Protein AF-A0A5B8IVF9-F1 (afdb_monomer_lite)

Radius of gyration: 28.4 Å; chains: 1; bounding box: 94×34×55 Å

Secondary structure (DSSP, 8-state):
-------------------------------SSEEEE-SHHHHHHHTTTPEEEETTEEEEE-TTSEEEEEETTEEEEEEEEEETTEEEE---GGGGGGTTEEEEEEEETTEEEEEE---

Structure (mmCIF, N/CA/C/O backbone):
data_AF-A0A5B8IVF9-F1
#
_entry.id   AF-A0A5B8IVF9-F1
#
loop_
_atom_site.group_PDB
_atom_site.id
_atom_site.type_symbol
_atom_site.label_atom_id
_atom_site.label_alt_id
_atom_site.label_comp_id
_atom_site.label_asym_id
_atom_site.label_entity_id
_atom_site.label_seq_id
_atom_site.pdbx_PDB_ins_code
_atom_site.Cartn_x
_atom_site.Cartn_y
_atom_site.Cartn_z
_atom_site.occupancy
_atom_site.B_iso_or_equiv
_atom_site.auth_seq_id
_atom_site.auth_comp_id
_atom_site.auth_asym_id
_atom_site.auth_atom_id
_atom_site.pdbx_PDB_model_num
ATOM 1 N N . MET A 1 1 ? -77.470 -20.658 23.430 1.00 38.78 1 MET A N 1
ATOM 2 C CA . MET A 1 1 ? -76.279 -20.916 24.274 1.00 38.78 1 MET A CA 1
ATOM 3 C C . MET A 1 1 ? -75.074 -20.286 23.591 1.00 38.78 1 MET A C 1
ATOM 5 O O . MET A 1 1 ? -74.939 -20.504 22.405 1.00 38.78 1 MET A O 1
ATOM 9 N N . TRP A 1 2 ? -74.171 -19.524 24.198 1.00 36.12 2 TRP A N 1
ATOM 10 C CA . TRP A 1 2 ? -74.158 -18.737 25.429 1.00 36.12 2 TRP A CA 1
ATOM 11 C C . TRP A 1 2 ? -72.923 -17.812 25.301 1.00 36.12 2 TRP A C 1
ATOM 13 O O . TRP A 1 2 ? -71.867 -18.279 24.896 1.00 36.12 2 TRP A O 1
ATOM 23 N N . ARG A 1 3 ? -73.071 -16.545 25.710 1.00 47.28 3 ARG A N 1
ATOM 24 C CA . ARG A 1 3 ? -72.049 -15.691 26.350 1.00 47.28 3 ARG A CA 1
ATOM 25 C C . ARG A 1 3 ? -70.935 -15.032 25.522 1.00 47.28 3 ARG A C 1
ATOM 27 O O . ARG A 1 3 ? -69.852 -15.560 25.314 1.00 47.28 3 ARG A O 1
ATOM 34 N N . VAL A 1 4 ? -71.195 -13.749 25.267 1.00 46.88 4 VAL A N 1
ATOM 35 C CA . VAL A 1 4 ? -70.239 -12.636 25.351 1.00 46.88 4 VAL A CA 1
ATOM 36 C C . VAL A 1 4 ? -69.481 -12.689 26.688 1.00 46.88 4 VAL A C 1
ATOM 38 O O . VAL A 1 4 ? -70.112 -12.785 27.742 1.00 46.88 4 VAL A O 1
ATOM 41 N N . LEU A 1 5 ? -68.152 -12.577 26.649 1.00 54.09 5 LEU A N 1
ATOM 42 C CA . LEU A 1 5 ? -67.314 -12.262 27.809 1.00 54.09 5 LEU A CA 1
ATOM 43 C C . LEU A 1 5 ? -66.490 -11.013 27.493 1.00 54.09 5 LEU A C 1
ATOM 45 O O . LEU A 1 5 ? -65.431 -11.062 26.877 1.00 54.09 5 LEU A O 1
ATOM 49 N N . VAL A 1 6 ? -67.049 -9.882 27.913 1.00 52.88 6 VAL A N 1
ATOM 50 C CA . VAL A 1 6 ? -66.359 -8.608 28.097 1.00 52.88 6 VAL A CA 1
ATOM 51 C C . VAL A 1 6 ? -65.463 -8.759 29.326 1.00 52.88 6 VAL A C 1
ATOM 53 O O . VAL A 1 6 ? -65.968 -8.977 30.425 1.00 52.88 6 VAL A O 1
ATOM 56 N N . PHE A 1 7 ? -64.147 -8.646 29.148 1.00 50.97 7 PHE A N 1
ATOM 57 C CA . PHE A 1 7 ? -63.200 -8.488 30.251 1.00 50.97 7 PHE A CA 1
ATOM 58 C C . PHE A 1 7 ? -62.802 -7.014 30.340 1.00 50.97 7 PHE A C 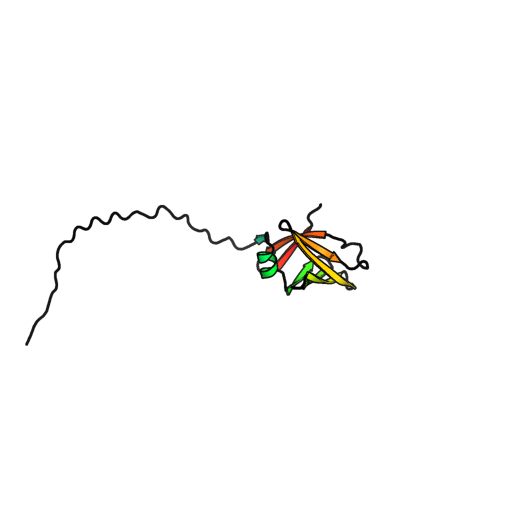1
ATOM 60 O O . PHE A 1 7 ? -61.946 -6.531 29.605 1.00 50.97 7 PHE A O 1
ATOM 67 N N . VAL A 1 8 ? -63.473 -6.298 31.241 1.00 54.81 8 VAL A N 1
ATOM 68 C CA . VAL A 1 8 ? -63.010 -5.020 31.783 1.00 54.81 8 VAL A CA 1
ATOM 69 C C . VAL A 1 8 ? -62.150 -5.363 32.996 1.00 54.81 8 VAL A C 1
ATOM 71 O O . VAL A 1 8 ? -62.672 -5.863 33.990 1.00 54.81 8 VAL A O 1
ATOM 74 N N . MET A 1 9 ? -60.843 -5.110 32.921 1.00 52.72 9 MET A N 1
ATOM 75 C CA . MET A 1 9 ? -59.999 -4.995 34.111 1.00 52.72 9 MET A CA 1
ATOM 76 C C . MET A 1 9 ? -59.591 -3.539 34.301 1.00 52.72 9 MET A C 1
ATOM 78 O O . MET A 1 9 ? -59.013 -2.899 33.427 1.00 52.72 9 MET A O 1
ATOM 82 N N . LEU A 1 10 ? -59.973 -3.049 35.473 1.00 53.25 10 LEU A N 1
ATOM 83 C CA . LEU A 1 10 ? -59.742 -1.730 36.027 1.00 53.25 10 LEU A CA 1
ATOM 84 C C . LEU A 1 10 ? -58.313 -1.603 36.576 1.00 53.25 10 LEU A C 1
ATOM 86 O O . LEU A 1 10 ? -57.805 -2.525 37.204 1.00 53.25 10 LEU A O 1
ATOM 90 N N . LEU A 1 11 ? -57.759 -0.399 36.414 1.00 55.06 11 LEU A N 1
ATOM 91 C CA . LEU A 1 11 ? -56.939 0.325 37.393 1.00 55.06 11 LEU A CA 1
ATOM 92 C C . LEU A 1 11 ? -55.758 -0.433 38.021 1.00 55.06 11 LEU A C 1
ATOM 94 O O . LEU A 1 11 ? -55.796 -0.847 39.176 1.00 55.06 11 LEU A O 1
ATOM 98 N N . GLY A 1 12 ? -54.643 -0.449 37.296 1.00 43.81 12 GLY A N 1
ATOM 99 C CA . GLY A 1 12 ? -53.321 -0.364 37.906 1.00 43.81 12 GLY A CA 1
ATOM 100 C C . GLY A 1 12 ? -52.727 1.008 37.607 1.00 43.81 12 GLY A C 1
ATOM 101 O O . GLY A 1 12 ? -52.211 1.218 36.513 1.00 43.81 12 GLY A O 1
ATOM 102 N N . CYS A 1 13 ? -52.795 1.943 38.560 1.00 48.88 13 CYS A N 1
ATOM 103 C CA . CYS A 1 13 ? -51.923 3.119 38.575 1.00 48.88 13 CYS A CA 1
ATOM 104 C C . CYS A 1 13 ? -50.489 2.642 38.837 1.00 48.88 13 CYS A C 1
ATOM 106 O O . CYS A 1 13 ? -50.002 2.683 39.962 1.00 48.88 13 CYS A O 1
ATOM 108 N N . GLY A 1 14 ? -49.833 2.123 37.805 1.00 42.75 14 GLY A N 1
ATOM 109 C CA . GLY A 1 14 ? -48.387 2.009 37.787 1.00 42.75 14 GLY A CA 1
ATOM 110 C C . GLY A 1 14 ? -47.841 3.346 37.327 1.00 42.75 14 GLY A C 1
ATOM 111 O O . GLY A 1 14 ? -47.948 3.664 36.144 1.00 42.75 14 GLY A O 1
ATOM 112 N N . SER A 1 15 ? -47.285 4.130 38.250 1.00 50.88 15 SER A N 1
ATOM 113 C CA . SER A 1 15 ? -46.361 5.210 37.915 1.00 50.88 15 SER A CA 1
ATOM 114 C C . SER A 1 15 ? -45.190 4.585 37.164 1.00 50.88 15 SER A C 1
ATOM 116 O O . SER A 1 15 ? -44.230 4.121 37.771 1.00 50.88 15 SER A O 1
ATOM 118 N N . TYR A 1 16 ? -45.296 4.486 35.844 1.00 54.22 16 TYR A N 1
ATOM 119 C CA . TYR A 1 16 ? -44.131 4.240 35.026 1.00 54.22 16 TYR A CA 1
ATOM 120 C C . TYR A 1 16 ? -43.479 5.610 34.852 1.00 54.22 16 TYR A C 1
ATOM 122 O O . TYR A 1 16 ? -43.905 6.465 34.077 1.00 54.22 16 TYR A O 1
ATOM 130 N N . GLU A 1 17 ? -42.484 5.859 35.691 1.00 49.47 17 GLU A N 1
ATOM 131 C CA . GLU A 1 17 ? -41.495 6.894 35.455 1.00 49.47 17 GLU A CA 1
ATOM 132 C C . GLU A 1 17 ? -40.817 6.501 34.135 1.00 49.47 17 GLU A C 1
ATOM 134 O O . GLU A 1 17 ? -39.945 5.633 34.103 1.00 49.47 17 GLU A O 1
ATOM 139 N N . ILE A 1 18 ? -41.305 7.028 33.001 1.00 52.84 18 ILE A N 1
ATOM 140 C CA . ILE A 1 18 ? -40.523 6.978 31.766 1.00 52.84 18 ILE A CA 1
ATOM 141 C C . ILE A 1 18 ? -39.329 7.870 32.047 1.00 52.84 18 ILE A C 1
ATOM 143 O O . ILE A 1 18 ? -39.391 9.084 31.860 1.00 52.84 18 ILE A O 1
ATOM 147 N N . THR A 1 19 ? -38.236 7.255 32.482 1.00 49.62 19 THR A N 1
ATOM 148 C CA . T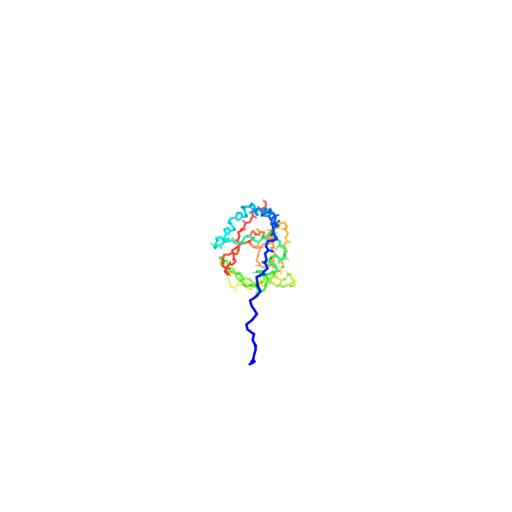HR A 1 19 ? -36.903 7.759 32.202 1.00 49.62 19 THR A CA 1
ATOM 149 C C . THR A 1 19 ? -36.859 8.001 30.699 1.00 49.62 19 THR A C 1
ATOM 151 O O . THR A 1 19 ? -36.772 7.059 29.911 1.00 49.62 19 THR A O 1
ATOM 154 N N . GLN A 1 20 ? -37.019 9.262 30.289 1.00 58.00 20 GLN A N 1
ATOM 155 C CA . GLN A 1 20 ? -36.690 9.685 28.939 1.0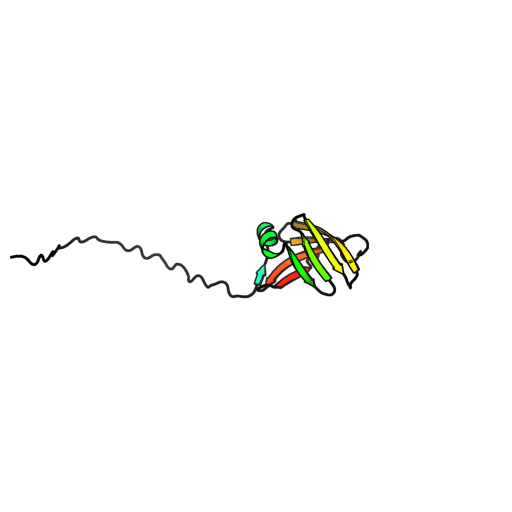0 58.00 20 GLN A CA 1
ATOM 156 C C . GLN A 1 20 ? -35.239 9.252 28.727 1.00 58.00 20 GLN A C 1
ATOM 158 O O . GLN A 1 20 ? -34.383 9.696 29.494 1.00 58.00 20 GLN A O 1
ATOM 163 N N . PRO A 1 21 ? -34.922 8.383 27.750 1.00 51.09 21 PRO A N 1
ATOM 164 C CA . PRO A 1 21 ? -33.554 8.314 27.297 1.00 51.09 21 PRO A CA 1
ATOM 165 C C . PRO A 1 21 ? -33.244 9.708 26.767 1.00 51.09 21 PRO A C 1
ATOM 167 O O . PRO A 1 21 ? -33.788 10.147 25.750 1.00 51.09 21 PRO A O 1
ATOM 170 N N . GLU A 1 22 ? -32.442 10.424 27.547 1.00 51.00 22 GLU A N 1
ATOM 171 C CA . GLU A 1 22 ? -31.786 11.649 27.155 1.00 51.00 22 GLU A CA 1
ATOM 172 C C . GLU A 1 22 ? -31.248 11.436 25.750 1.00 51.00 22 GLU A C 1
ATOM 174 O O . GLU A 1 22 ? -30.431 10.546 25.518 1.00 51.00 22 GLU A O 1
ATOM 179 N N . THR A 1 23 ? -31.799 12.208 24.819 1.00 55.12 23 THR A N 1
ATOM 180 C CA . THR A 1 23 ? -31.112 12.761 23.660 1.00 55.12 23 THR A CA 1
ATOM 181 C C . THR A 1 23 ? -29.887 11.950 23.243 1.00 55.12 23 THR A C 1
ATOM 183 O O . THR A 1 23 ? -28.748 12.404 23.369 1.00 55.12 23 THR A O 1
ATOM 186 N N . SER A 1 24 ? -30.102 10.730 22.740 1.00 48.69 24 SER A N 1
ATOM 187 C CA . SER A 1 24 ? -29.041 10.046 22.018 1.00 48.69 24 SER A CA 1
ATOM 188 C C . SER A 1 24 ? -28.939 10.793 20.705 1.00 48.69 24 SER A C 1
ATOM 190 O O . SER A 1 24 ? -29.763 10.627 19.804 1.00 48.69 24 SER A O 1
ATOM 192 N N . SER A 1 25 ? -28.013 11.753 20.727 1.00 50.00 25 SER A N 1
ATOM 193 C CA . SER A 1 25 ? -27.545 12.561 19.616 1.00 50.00 25 SER A CA 1
ATOM 194 C C . SER A 1 25 ? -27.773 11.817 18.321 1.00 50.00 25 SER A C 1
ATOM 196 O O . SER A 1 25 ? -27.333 10.674 18.194 1.00 50.00 25 SER A O 1
ATOM 198 N N . ALA A 1 26 ? -28.469 12.470 17.392 1.00 53.97 26 ALA A N 1
ATOM 199 C CA . ALA A 1 26 ? -28.535 12.045 16.012 1.00 53.97 26 ALA A CA 1
ATOM 200 C C . ALA A 1 26 ? -27.154 11.517 15.610 1.00 53.97 26 ALA A C 1
ATOM 202 O O . ALA A 1 26 ? -26.195 12.283 15.491 1.00 53.97 26 ALA A O 1
ATOM 203 N N . VAL A 1 27 ? -27.048 10.193 15.486 1.00 55.94 27 VAL A N 1
ATOM 204 C CA . VAL A 1 27 ? -25.928 9.544 14.826 1.00 55.94 27 VAL A CA 1
ATOM 205 C C . VAL A 1 27 ? -26.039 10.056 13.407 1.00 55.94 27 VAL A C 1
ATOM 207 O O . VAL A 1 27 ? -26.853 9.569 12.624 1.00 55.94 27 VAL A O 1
ATOM 210 N N . MET A 1 28 ? -25.314 11.133 13.108 1.00 56.56 28 MET A N 1
ATOM 211 C CA . MET A 1 28 ? -25.145 11.554 11.734 1.00 56.56 28 MET A CA 1
ATOM 212 C C . MET A 1 28 ? -24.497 10.354 11.043 1.00 56.56 28 MET A C 1
ATOM 214 O O . MET A 1 28 ? -23.422 9.937 11.487 1.00 56.56 28 MET A O 1
ATOM 218 N N . PRO A 1 29 ? -25.142 9.731 10.040 1.00 55.97 29 PRO A N 1
ATOM 219 C CA . PRO A 1 29 ? -24.478 8.689 9.280 1.00 55.97 29 PRO A CA 1
ATOM 220 C C . PRO A 1 29 ? -23.192 9.302 8.733 1.00 55.97 29 PRO A C 1
ATOM 222 O O . PRO A 1 29 ? -23.218 10.423 8.219 1.00 55.97 29 PRO A O 1
ATOM 225 N N . GLU A 1 30 ? -22.074 8.605 8.940 1.00 56.38 30 GLU A N 1
ATOM 226 C CA . GLU A 1 30 ? -20.760 8.998 8.444 1.00 56.38 30 GLU A CA 1
ATOM 227 C C . GLU A 1 30 ? -20.918 9.509 7.009 1.00 56.38 30 GLU A C 1
ATOM 229 O O . GLU A 1 30 ? -21.343 8.773 6.117 1.00 56.38 30 GLU A O 1
ATOM 234 N N . MET A 1 31 ? -20.666 10.806 6.817 1.00 48.62 31 MET A N 1
ATOM 235 C CA . MET A 1 31 ? -20.728 11.441 5.509 1.00 48.62 31 MET A CA 1
ATOM 236 C C . MET A 1 31 ? -19.807 10.645 4.581 1.00 48.62 31 MET A C 1
ATOM 238 O O . MET A 1 31 ? -18.607 10.537 4.840 1.00 48.62 31 MET A O 1
ATOM 242 N N . HIS A 1 32 ? -20.389 10.046 3.544 1.00 63.62 32 HIS A N 1
ATOM 243 C CA . HIS A 1 32 ? -19.667 9.345 2.492 1.00 63.62 32 HIS A CA 1
ATOM 244 C C . HIS A 1 32 ? -18.442 10.154 2.054 1.00 63.62 32 HIS A C 1
ATOM 246 O O . HIS A 1 32 ? -18.549 11.344 1.760 1.00 63.62 32 HIS A O 1
ATOM 252 N N . GLY A 1 33 ? -17.281 9.506 2.006 1.00 67.62 33 GLY A N 1
ATOM 253 C CA . GLY A 1 33 ? -16.103 10.105 1.399 1.00 67.62 33 GLY A CA 1
ATOM 254 C C . GLY A 1 33 ? -14.841 9.333 1.714 1.00 67.62 33 GLY A C 1
ATOM 255 O O . GLY A 1 33 ? -14.373 8.565 0.896 1.00 67.62 33 GLY A O 1
ATOM 256 N N . ASN A 1 34 ? -14.279 9.491 2.905 1.00 77.88 34 ASN A N 1
ATOM 257 C CA . ASN A 1 34 ? -12.889 9.118 3.163 1.00 77.88 34 ASN A CA 1
ATOM 258 C C . ASN A 1 34 ? -12.744 8.387 4.503 1.00 77.88 34 ASN A C 1
ATOM 260 O O . ASN A 1 34 ? -13.100 8.921 5.552 1.00 77.88 34 ASN A O 1
ATOM 264 N N . ARG A 1 35 ? -12.151 7.188 4.474 1.00 90.44 35 ARG A N 1
ATOM 265 C CA . ARG A 1 35 ? -11.689 6.455 5.654 1.00 90.44 35 ARG A CA 1
ATOM 266 C C . ARG A 1 35 ? -10.166 6.428 5.692 1.00 90.44 35 ARG A C 1
ATOM 268 O O . ARG A 1 35 ? -9.528 5.739 4.900 1.00 90.44 35 ARG A O 1
ATOM 275 N N . THR A 1 36 ? -9.573 7.074 6.690 1.00 93.31 36 THR A N 1
ATOM 276 C CA . THR A 1 36 ? -8.156 6.855 7.010 1.00 93.31 36 THR A CA 1
ATOM 277 C C . THR A 1 36 ? -7.969 5.496 7.686 1.00 93.31 36 THR A C 1
ATOM 279 O O . THR A 1 36 ? -8.585 5.223 8.717 1.00 93.31 36 THR A O 1
ATOM 282 N N . ILE A 1 37 ? -7.078 4.672 7.143 1.00 94.50 37 ILE A N 1
ATOM 283 C CA . ILE A 1 37 ? -6.687 3.385 7.721 1.00 94.50 37 ILE A CA 1
ATOM 284 C C . ILE A 1 37 ? -5.626 3.639 8.793 1.00 94.50 37 ILE A C 1
ATOM 286 O O . ILE A 1 37 ? -4.564 4.184 8.499 1.00 94.50 37 ILE A O 1
ATOM 290 N N . ARG A 1 38 ? -5.919 3.283 10.048 1.00 94.81 38 ARG A N 1
ATOM 291 C CA . ARG A 1 38 ? -5.044 3.581 11.200 1.00 94.81 38 ARG A CA 1
ATOM 292 C C . ARG A 1 38 ? -4.519 2.346 11.923 1.00 94.81 38 ARG A C 1
ATOM 294 O O . ARG A 1 38 ? -3.573 2.476 12.695 1.00 94.81 38 ARG A O 1
ATOM 301 N N . THR A 1 39 ? -5.100 1.173 11.682 1.00 95.94 39 THR A N 1
ATOM 302 C CA . THR A 1 39 ? -4.687 -0.085 12.326 1.00 95.94 39 THR A CA 1
ATOM 303 C C . THR A 1 39 ? -4.329 -1.148 11.293 1.00 95.94 39 THR A C 1
ATOM 305 O O . THR A 1 39 ? -4.793 -1.095 10.150 1.00 95.94 39 THR A O 1
ATOM 308 N N . GLU A 1 40 ? -3.510 -2.122 11.694 1.00 95.00 40 GLU A N 1
ATOM 309 C CA . GLU A 1 40 ? -3.128 -3.228 10.812 1.00 95.00 40 GLU A CA 1
ATOM 310 C C . GLU A 1 40 ? -4.346 -4.084 10.438 1.00 95.00 40 GLU A C 1
ATOM 312 O O . GLU A 1 40 ? -4.474 -4.510 9.294 1.00 95.00 40 GLU A O 1
ATOM 317 N N . GLU A 1 41 ? -5.298 -4.279 11.352 1.00 96.19 41 GLU A N 1
ATOM 318 C CA . GLU A 1 41 ? -6.525 -5.035 11.083 1.00 96.19 41 GLU A CA 1
ATOM 319 C C . GLU A 1 41 ? -7.368 -4.362 9.994 1.00 96.19 41 GLU A C 1
ATOM 321 O O . GLU A 1 41 ? -7.909 -5.036 9.114 1.00 96.19 41 GLU A O 1
ATOM 326 N N . GLN A 1 42 ? -7.463 -3.028 10.020 1.00 94.75 42 GLN A N 1
ATOM 327 C CA . GLN A 1 42 ? -8.125 -2.266 8.962 1.00 94.75 42 GLN A CA 1
ATOM 328 C C . GLN A 1 42 ? -7.361 -2.394 7.641 1.00 94.75 42 GLN A C 1
ATOM 330 O O . GLN A 1 42 ? -7.973 -2.636 6.603 1.00 94.75 42 GLN A O 1
ATOM 335 N N . PHE A 1 43 ? -6.032 -2.283 7.674 1.00 95.31 43 PHE A N 1
ATOM 336 C CA . PHE A 1 43 ? -5.195 -2.427 6.485 1.00 95.31 43 PHE A CA 1
ATOM 337 C C . PHE A 1 43 ? -5.368 -3.806 5.833 1.00 95.31 43 PHE A C 1
ATOM 339 O O . PHE A 1 43 ? -5.646 -3.904 4.639 1.00 95.31 43 PHE A O 1
ATOM 346 N N . ARG A 1 44 ? -5.326 -4.880 6.627 1.00 95.62 44 ARG A N 1
ATOM 347 C CA . ARG A 1 44 ? -5.570 -6.249 6.154 1.00 95.62 44 ARG A CA 1
ATOM 348 C C . ARG A 1 44 ? -6.958 -6.433 5.560 1.00 95.62 44 ARG A C 1
ATOM 350 O O . ARG A 1 44 ? -7.105 -7.140 4.573 1.00 95.62 44 ARG A O 1
ATOM 357 N N . ARG A 1 45 ? -7.979 -5.805 6.141 1.00 94.62 45 ARG A N 1
ATOM 358 C CA . ARG A 1 45 ? -9.356 -5.934 5.655 1.00 94.62 45 ARG A CA 1
ATOM 359 C C . ARG A 1 45 ? -9.597 -5.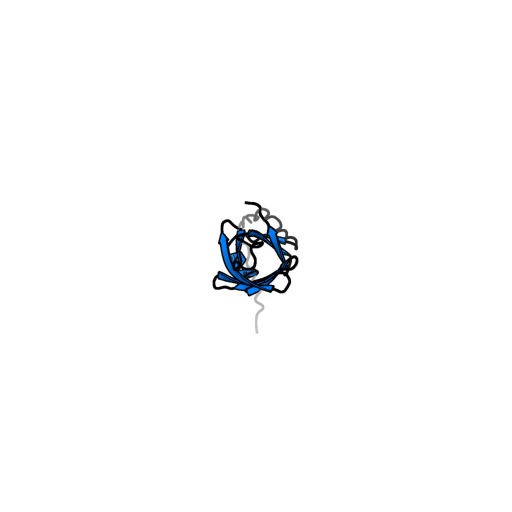202 4.336 1.00 94.62 45 ARG A C 1
ATOM 361 O O . ARG A 1 45 ? -10.371 -5.692 3.521 1.00 94.62 45 ARG A O 1
ATOM 368 N N . TYR A 1 46 ? -9.008 -4.021 4.165 1.00 92.81 46 TYR A N 1
ATOM 369 C CA . TYR A 1 46 ? -9.381 -3.110 3.077 1.00 92.81 46 TYR A CA 1
ATOM 370 C C . TYR A 1 46 ? -8.332 -2.980 1.972 1.00 92.81 46 TYR A C 1
ATOM 372 O O . TYR A 1 46 ? -8.668 -2.494 0.898 1.00 92.81 46 TYR A O 1
ATOM 380 N N . VAL A 1 47 ? -7.085 -3.389 2.217 1.00 93.62 47 VAL A N 1
ATOM 381 C CA . VAL A 1 47 ? -5.952 -3.131 1.311 1.00 93.62 47 VAL A CA 1
ATOM 382 C C . VAL A 1 47 ? -5.260 -4.417 0.867 1.00 93.62 47 VAL A C 1
ATOM 384 O O . VAL A 1 47 ? -4.874 -4.537 -0.292 1.00 93.62 47 VAL A O 1
ATOM 387 N N . VAL A 1 48 ? -5.109 -5.404 1.752 1.00 95.38 48 VAL A N 1
ATOM 388 C CA . VAL A 1 48 ? -4.498 -6.689 1.375 1.00 95.38 48 VAL A CA 1
ATOM 389 C C . VAL A 1 48 ? -5.349 -7.392 0.312 1.00 95.38 48 VAL A C 1
ATOM 391 O O . VAL A 1 48 ? -6.576 -7.429 0.389 1.00 95.38 48 VAL A O 1
ATOM 394 N N . GLY A 1 49 ? -4.680 -7.936 -0.702 1.00 93.31 49 GLY A N 1
ATOM 395 C CA . GLY A 1 49 ? -5.291 -8.535 -1.886 1.00 93.31 49 GLY A CA 1
ATOM 396 C C . GLY A 1 49 ? -5.761 -7.522 -2.932 1.00 93.31 49 GLY A C 1
ATOM 397 O O . GLY A 1 49 ? -6.196 -7.938 -4.001 1.00 93.31 49 GLY A O 1
ATOM 398 N N . GLN A 1 50 ? -5.670 -6.216 -2.658 1.00 91.31 50 GLN A N 1
ATOM 399 C CA . GLN A 1 50 ? -5.990 -5.173 -3.630 1.00 91.31 50 GLN A CA 1
ATOM 400 C C . GLN A 1 50 ? -4.769 -4.816 -4.478 1.00 91.31 50 GLN A C 1
ATOM 402 O O . GLN A 1 50 ? -3.623 -4.878 -4.016 1.00 91.31 50 GLN A O 1
ATOM 407 N N . THR A 1 51 ? -5.040 -4.384 -5.708 1.00 90.81 51 THR A N 1
ATOM 408 C CA . THR A 1 51 ? -4.064 -3.712 -6.563 1.00 90.81 51 THR A CA 1
ATOM 409 C C . THR A 1 51 ? -4.165 -2.206 -6.342 1.00 90.81 51 THR A C 1
ATOM 411 O O . THR A 1 51 ? -5.218 -1.605 -6.536 1.00 90.81 51 THR A O 1
ATOM 414 N N . LEU A 1 52 ? -3.064 -1.600 -5.913 1.00 89.50 52 LEU A N 1
ATOM 415 C CA . LEU A 1 52 ? -2.902 -0.170 -5.703 1.00 89.50 52 LEU A CA 1
ATOM 416 C C . LEU A 1 52 ? -2.281 0.442 -6.951 1.00 89.50 52 LEU A C 1
ATOM 418 O O . LEU A 1 52 ? -1.280 -0.066 -7.465 1.00 89.50 52 LEU A O 1
ATOM 422 N N . MET A 1 53 ? -2.859 1.546 -7.412 1.00 86.50 53 MET A N 1
ATOM 423 C CA . MET A 1 53 ? -2.344 2.308 -8.542 1.00 86.50 53 MET A CA 1
ATOM 424 C C . MET A 1 53 ? -1.933 3.698 -8.063 1.00 86.50 53 MET A C 1
ATOM 426 O O . MET A 1 53 ? -2.658 4.365 -7.331 1.00 86.50 53 MET A O 1
ATOM 430 N N . SER A 1 54 ? -0.741 4.123 -8.456 1.00 78.44 54 SER A N 1
ATOM 431 C CA . SER A 1 54 ? -0.218 5.470 -8.234 1.00 78.44 54 SER A CA 1
ATOM 432 C C . SER A 1 54 ? 0.652 5.852 -9.431 1.00 78.44 54 SER A C 1
ATOM 434 O O . SER A 1 54 ? 0.866 5.019 -10.306 1.00 78.44 54 SER A O 1
ATOM 436 N N . ASP A 1 55 ? 1.128 7.091 -9.520 1.00 80.19 55 ASP A N 1
ATOM 437 C CA . ASP A 1 55 ? 1.824 7.617 -10.703 1.00 80.19 55 ASP A CA 1
ATOM 438 C C . ASP A 1 55 ? 2.954 6.690 -11.211 1.00 80.19 55 ASP A C 1
ATOM 440 O O . ASP A 1 55 ? 4.036 6.588 -10.629 1.00 80.19 55 ASP A O 1
ATOM 444 N N . GLY A 1 56 ? 2.673 5.957 -12.294 1.00 81.62 56 GLY A N 1
ATOM 445 C CA . GLY A 1 56 ? 3.576 4.969 -12.887 1.00 81.62 56 GLY A CA 1
ATOM 446 C C . GLY A 1 56 ? 3.824 3.701 -12.056 1.00 81.62 56 GLY A C 1
ATOM 447 O O . GLY A 1 56 ? 4.710 2.926 -12.422 1.00 81.62 56 GLY A O 1
ATOM 448 N N . VAL A 1 57 ? 3.080 3.473 -10.971 1.00 85.94 57 VAL A N 1
ATOM 449 C CA . VAL A 1 57 ? 3.210 2.326 -10.063 1.00 85.94 57 VAL A CA 1
ATOM 450 C C . VAL A 1 57 ? 1.916 1.522 -10.023 1.00 85.94 57 VAL A C 1
ATOM 452 O O . VAL A 1 57 ? 0.846 2.050 -9.735 1.00 85.94 57 VAL A O 1
ATOM 455 N N . GLU A 1 58 ? 2.031 0.221 -10.243 1.00 90.56 58 GLU A N 1
ATOM 456 C CA . GLU A 1 58 ? 0.971 -0.760 -10.023 1.00 90.56 58 GLU A CA 1
ATOM 457 C C . GLU A 1 58 ? 1.514 -1.790 -9.035 1.00 90.56 58 GLU A C 1
ATOM 459 O O . GLU A 1 58 ? 2.557 -2.382 -9.300 1.00 90.56 58 GLU A O 1
ATOM 464 N N . MET A 1 59 ? 0.868 -2.006 -7.891 1.00 91.69 59 MET A N 1
ATOM 465 C CA . MET A 1 59 ? 1.345 -2.987 -6.910 1.00 91.69 59 MET A CA 1
ATOM 466 C C . MET A 1 59 ? 0.204 -3.746 -6.254 1.00 91.69 59 MET A C 1
ATOM 468 O O . MET A 1 59 ? -0.851 -3.189 -5.998 1.00 91.69 59 MET A O 1
ATOM 472 N N . THR A 1 60 ? 0.426 -5.012 -5.933 1.00 94.94 60 THR A N 1
ATOM 473 C CA . THR A 1 60 ? -0.502 -5.855 -5.182 1.00 94.94 60 THR A CA 1
ATOM 474 C C . THR A 1 60 ? 0.091 -6.165 -3.818 1.00 94.94 60 THR A C 1
ATOM 476 O O . THR A 1 60 ? 1.265 -6.533 -3.713 1.00 94.94 60 THR A O 1
ATOM 479 N N . ILE A 1 61 ? -0.730 -6.016 -2.778 1.00 94.75 61 ILE A N 1
ATOM 480 C CA . ILE A 1 61 ? -0.335 -6.250 -1.387 1.00 94.75 61 ILE A CA 1
ATOM 481 C C . ILE A 1 61 ? -0.715 -7.677 -0.987 1.00 94.75 61 ILE A C 1
ATOM 483 O O . ILE A 1 61 ? -1.894 -7.991 -0.833 1.00 94.75 61 ILE A O 1
ATOM 487 N N . GLY A 1 62 ? 0.275 -8.550 -0.821 1.00 95.50 62 GLY A N 1
ATOM 488 C CA . GLY A 1 62 ? 0.082 -9.938 -0.409 1.00 95.50 62 GLY A CA 1
ATOM 489 C C . GLY A 1 62 ? -0.215 -10.076 1.086 1.00 95.50 62 GLY A C 1
ATOM 490 O O . GLY A 1 62 ? 0.262 -9.295 1.910 1.00 95.50 62 GLY A O 1
ATOM 491 N N . ALA A 1 63 ? -0.998 -11.089 1.464 1.00 95.25 63 ALA A N 1
ATOM 492 C CA . ALA A 1 63 ? -1.281 -11.392 2.874 1.00 95.25 63 ALA A CA 1
ATOM 493 C C . ALA A 1 63 ? -0.056 -11.937 3.633 1.00 95.25 63 ALA A C 1
ATOM 495 O O . ALA A 1 63 ? -0.007 -11.870 4.862 1.00 95.25 63 ALA A O 1
ATOM 496 N N . ASP A 1 64 ? 0.922 -12.438 2.880 1.00 94.50 64 ASP A N 1
ATOM 497 C CA . ASP A 1 64 ? 2.206 -13.011 3.284 1.00 94.50 64 ASP A CA 1
ATOM 498 C C . ASP A 1 64 ? 3.311 -11.957 3.462 1.00 94.50 64 ASP A C 1
ATOM 500 O O . ASP A 1 64 ? 4.492 -12.290 3.444 1.00 94.50 64 ASP A O 1
ATOM 504 N N . TYR A 1 65 ? 2.935 -10.686 3.628 1.00 94.00 65 TYR A N 1
ATOM 505 C CA . TYR A 1 65 ? 3.857 -9.551 3.732 1.00 94.00 65 TYR A CA 1
ATOM 506 C C . TYR A 1 65 ? 4.640 -9.244 2.448 1.00 94.00 65 TYR A C 1
ATOM 508 O O . TYR A 1 65 ? 5.556 -8.423 2.483 1.00 94.00 65 TYR A O 1
ATOM 516 N N . SER A 1 66 ? 4.277 -9.843 1.308 1.00 93.62 66 SER A N 1
ATOM 517 C CA . SER A 1 66 ? 4.891 -9.534 0.014 1.00 93.62 66 SER A CA 1
ATOM 518 C C . SER A 1 66 ? 4.235 -8.332 -0.673 1.00 93.62 66 SER A C 1
ATOM 520 O O . SER A 1 66 ? 3.037 -8.073 -0.534 1.00 93.62 66 SER A O 1
ATOM 522 N N . VAL A 1 67 ? 5.027 -7.589 -1.442 1.00 92.88 67 VAL A N 1
ATOM 523 C CA . VAL A 1 67 ? 4.550 -6.607 -2.424 1.00 92.88 67 VAL A CA 1
ATOM 524 C C . VAL A 1 67 ? 5.064 -7.043 -3.782 1.00 92.88 67 VAL A C 1
ATOM 526 O O . VAL A 1 67 ? 6.255 -7.292 -3.933 1.00 92.88 67 VAL A O 1
ATOM 529 N N . ASN A 1 68 ? 4.184 -7.124 -4.774 1.00 92.75 68 ASN A N 1
ATOM 530 C CA . ASN A 1 68 ? 4.562 -7.437 -6.151 1.00 92.75 68 ASN A CA 1
ATOM 531 C C . ASN A 1 68 ? 3.925 -6.424 -7.088 1.00 92.75 68 ASN A C 1
ATOM 533 O O . ASN A 1 68 ? 2.755 -6.089 -6.921 1.00 92.75 68 ASN A O 1
ATOM 537 N N . GLY A 1 69 ? 4.664 -5.934 -8.076 1.00 91.94 69 GLY A N 1
ATOM 538 C CA . GLY A 1 69 ? 4.151 -4.859 -8.907 1.00 91.94 69 GLY A CA 1
ATOM 539 C C . GLY A 1 69 ? 4.999 -4.527 -10.117 1.00 91.94 69 GLY A C 1
ATOM 540 O O . GLY A 1 69 ? 5.920 -5.255 -10.487 1.00 91.94 69 GLY A O 1
ATOM 541 N N . ARG A 1 70 ? 4.668 -3.400 -10.740 1.00 91.06 70 ARG A N 1
ATOM 542 C CA . ARG A 1 70 ? 5.424 -2.771 -11.814 1.00 91.06 70 ARG A CA 1
ATOM 543 C C . ARG A 1 70 ? 5.643 -1.295 -11.507 1.00 91.06 70 ARG A C 1
ATOM 545 O O . ARG A 1 70 ? 4.714 -0.592 -11.125 1.00 91.06 70 ARG A O 1
ATOM 552 N N . TYR A 1 71 ? 6.862 -0.823 -11.736 1.00 87.25 71 TYR A N 1
ATOM 553 C CA . TYR A 1 71 ? 7.222 0.590 -11.729 1.00 87.25 71 TYR A CA 1
ATOM 554 C C . TYR A 1 71 ? 7.657 0.986 -13.137 1.00 87.25 71 TYR A C 1
ATOM 556 O O . TYR A 1 71 ? 8.633 0.449 -13.665 1.00 87.25 71 TYR A O 1
ATOM 564 N N . ARG A 1 72 ? 6.912 1.888 -13.785 1.00 88.19 72 ARG A N 1
ATOM 565 C CA . ARG A 1 72 ? 7.137 2.309 -15.182 1.00 88.19 72 ARG A CA 1
ATOM 566 C C . ARG A 1 72 ? 7.298 1.112 -16.135 1.00 88.19 72 ARG A C 1
ATOM 568 O O . ARG A 1 72 ? 8.198 1.075 -16.970 1.00 88.19 72 ARG A O 1
ATOM 575 N N . GLY A 1 73 ? 6.453 0.095 -15.948 1.00 88.62 73 GLY A N 1
ATOM 576 C CA . GLY A 1 73 ? 6.450 -1.146 -16.730 1.00 88.62 73 GLY A CA 1
ATOM 577 C C . GLY A 1 73 ? 7.494 -2.195 -16.324 1.00 88.62 73 GLY A C 1
ATOM 578 O O . GLY A 1 73 ? 7.404 -3.330 -16.788 1.00 88.62 73 GLY A O 1
ATOM 579 N N . LYS A 1 74 ? 8.449 -1.876 -15.440 1.00 88.06 74 LYS A N 1
ATOM 580 C CA . LYS A 1 74 ? 9.440 -2.843 -14.941 1.00 88.06 74 LYS A CA 1
ATOM 581 C C . LYS A 1 74 ? 8.899 -3.587 -13.722 1.00 88.06 74 LYS A C 1
ATOM 583 O O . LYS A 1 74 ? 8.447 -2.916 -12.795 1.00 88.06 74 LYS A O 1
ATOM 588 N N . PRO A 1 75 ? 8.935 -4.930 -13.690 1.00 90.19 75 PRO A N 1
ATOM 589 C CA . PRO A 1 75 ? 8.481 -5.677 -12.527 1.00 90.19 75 PRO A CA 1
ATOM 590 C C . PRO A 1 75 ? 9.367 -5.383 -11.313 1.00 90.19 75 PRO A C 1
ATOM 592 O O . PRO A 1 75 ? 10.579 -5.229 -11.447 1.00 90.19 75 PRO A O 1
ATOM 595 N N . PHE A 1 76 ? 8.760 -5.341 -10.134 1.00 89.62 76 PHE A N 1
ATOM 596 C CA . PHE A 1 76 ? 9.464 -5.321 -8.860 1.00 89.62 76 PHE A CA 1
ATOM 597 C C . PHE A 1 76 ? 8.748 -6.227 -7.860 1.00 89.62 76 PHE A C 1
ATOM 599 O O . PHE A 1 76 ? 7.549 -6.493 -7.975 1.00 89.62 76 PHE A O 1
ATOM 606 N N . SER A 1 77 ? 9.501 -6.689 -6.872 1.00 90.81 77 SER A N 1
ATOM 607 C CA . SER A 1 77 ? 8.955 -7.363 -5.697 1.00 90.81 77 SER A CA 1
ATOM 608 C C . SER A 1 77 ? 9.506 -6.705 -4.441 1.00 90.81 77 SER A C 1
ATOM 610 O O . SER A 1 77 ? 10.385 -5.848 -4.517 1.00 90.81 77 SER A O 1
ATOM 612 N N . GLY A 1 78 ? 8.979 -7.054 -3.281 1.00 91.06 78 GLY A N 1
ATOM 613 C CA . GLY A 1 78 ? 9.410 -6.479 -2.022 1.00 91.06 78 GLY A CA 1
ATOM 614 C C . GLY A 1 78 ? 8.578 -6.985 -0.864 1.00 91.06 78 GLY A C 1
ATOM 615 O O . GLY A 1 78 ? 7.851 -7.972 -0.981 1.00 91.06 78 GLY A O 1
ATOM 616 N N . SER A 1 79 ? 8.686 -6.290 0.259 1.00 92.81 79 SER A N 1
ATOM 617 C CA . SER A 1 79 ? 7.927 -6.598 1.465 1.00 92.81 79 SER A CA 1
ATOM 618 C C . SER A 1 79 ? 7.195 -5.368 1.970 1.00 92.81 79 SER A C 1
ATOM 620 O O . SER A 1 79 ? 7.636 -4.245 1.722 1.00 92.81 79 SER A O 1
ATOM 622 N N . TRP A 1 80 ? 6.132 -5.570 2.739 1.00 93.88 80 TRP A N 1
ATOM 623 C CA . TRP A 1 80 ? 5.469 -4.491 3.459 1.00 93.88 80 TRP A CA 1
ATOM 624 C C . TRP A 1 80 ? 5.364 -4.756 4.955 1.00 93.88 80 TRP A C 1
ATOM 626 O O . TRP A 1 80 ? 5.377 -5.892 5.424 1.00 93.88 80 TRP A O 1
ATOM 636 N N . GLU A 1 81 ? 5.219 -3.667 5.696 1.00 94.88 81 GLU A N 1
ATOM 637 C CA . GLU A 1 81 ? 4.888 -3.650 7.111 1.00 94.88 81 GLU A CA 1
ATOM 638 C C . GLU A 1 81 ? 3.852 -2.551 7.370 1.00 94.88 81 GLU A C 1
ATOM 640 O O . GLU A 1 81 ? 3.826 -1.522 6.689 1.00 94.88 81 GLU A O 1
ATOM 645 N N . PHE A 1 82 ? 2.989 -2.760 8.362 1.00 94.94 82 PHE A N 1
ATOM 646 C CA . PHE A 1 82 ? 2.093 -1.716 8.842 1.00 94.94 82 PHE A CA 1
ATOM 647 C C . PHE A 1 82 ? 2.472 -1.369 10.275 1.00 94.94 82 PHE A C 1
ATOM 649 O O . PHE A 1 82 ? 2.353 -2.193 11.177 1.00 94.94 82 PHE A O 1
ATOM 656 N N . ARG A 1 83 ? 2.957 -0.149 10.502 1.00 93.81 83 ARG A N 1
ATOM 657 C CA . ARG A 1 83 ? 3.419 0.285 11.826 1.00 93.81 83 ARG A CA 1
ATOM 658 C C . ARG A 1 83 ? 3.030 1.726 12.079 1.00 93.81 83 ARG A C 1
ATOM 660 O O . ARG A 1 83 ? 3.088 2.556 11.179 1.00 93.81 83 ARG A O 1
ATOM 667 N N . LYS A 1 84 ? 2.652 2.039 13.320 1.00 92.56 84 LYS A N 1
ATOM 668 C CA . LYS A 1 84 ? 2.292 3.408 13.741 1.00 92.56 84 LYS A CA 1
ATOM 669 C C . LYS A 1 84 ? 1.217 4.064 12.844 1.00 92.56 84 LYS A C 1
ATOM 671 O O . LYS A 1 84 ? 1.232 5.274 12.648 1.00 92.56 84 LYS A O 1
ATOM 676 N N . GLY A 1 85 ? 0.298 3.269 12.288 1.00 92.94 85 GLY A N 1
ATOM 677 C CA . GLY A 1 85 ? -0.749 3.757 11.381 1.00 92.94 85 GLY A CA 1
ATOM 678 C C . GLY A 1 85 ? -0.281 4.074 9.957 1.00 92.94 85 GLY A C 1
ATOM 679 O O . GLY A 1 85 ? -0.995 4.770 9.237 1.00 92.94 85 GLY A O 1
ATOM 680 N N . LEU A 1 86 ? 0.904 3.602 9.562 1.00 94.38 86 LEU A N 1
ATOM 681 C CA . LEU A 1 86 ? 1.499 3.821 8.246 1.00 94.38 86 LEU A CA 1
ATOM 682 C C . LEU A 1 86 ? 1.765 2.491 7.545 1.00 94.38 86 LEU A C 1
ATOM 684 O O . LEU A 1 86 ? 2.223 1.532 8.167 1.00 94.38 86 LEU A O 1
ATOM 688 N N . PHE A 1 87 ? 1.523 2.475 6.237 1.00 93.62 87 PHE A N 1
ATOM 689 C CA . PHE A 1 87 ? 1.944 1.413 5.332 1.00 93.62 87 PHE A CA 1
ATOM 690 C C . PHE A 1 87 ? 3.350 1.723 4.838 1.00 93.62 87 PHE A C 1
ATOM 692 O O . PHE A 1 87 ? 3.539 2.713 4.136 1.00 93.62 87 PHE A O 1
ATOM 699 N N . CYS A 1 88 ? 4.326 0.898 5.194 1.00 92.00 88 CYS A N 1
ATOM 700 C CA . CYS A 1 88 ? 5.685 1.023 4.690 1.00 92.00 88 CYS A CA 1
ATOM 701 C C . CYS A 1 88 ? 5.994 -0.163 3.782 1.00 92.00 88 CYS A C 1
ATOM 703 O O . CYS A 1 88 ? 5.670 -1.302 4.122 1.00 92.00 88 CYS A O 1
ATOM 705 N N . HIS A 1 89 ? 6.639 0.084 2.646 1.00 90.56 89 HIS A N 1
ATOM 706 C CA . HIS A 1 89 ? 7.081 -0.986 1.758 1.00 90.56 89 HIS A CA 1
ATOM 707 C C . HIS A 1 89 ? 8.543 -0.820 1.360 1.00 90.56 89 HIS A C 1
ATOM 709 O O . HIS A 1 89 ? 9.093 0.279 1.350 1.00 90.56 89 HIS A O 1
ATOM 715 N N . SER A 1 90 ? 9.173 -1.933 1.010 1.00 86.50 90 SER A N 1
ATOM 716 C CA . SER A 1 90 ? 10.467 -1.985 0.338 1.00 86.50 90 SER A CA 1
ATOM 717 C C . SER A 1 90 ? 10.275 -2.464 -1.097 1.00 86.50 90 SER A C 1
ATOM 719 O O . SER A 1 90 ? 9.287 -3.127 -1.410 1.00 86.50 90 SER A O 1
ATOM 721 N N . ALA A 1 91 ? 11.217 -2.130 -1.971 1.00 81.19 91 ALA A N 1
ATOM 722 C CA . ALA A 1 91 ? 11.313 -2.707 -3.302 1.00 81.19 91 ALA A CA 1
ATOM 723 C C . ALA A 1 91 ? 12.644 -3.457 -3.437 1.00 81.19 91 ALA A C 1
ATOM 725 O O . ALA A 1 91 ? 13.612 -3.192 -2.725 1.00 81.19 91 ALA A O 1
ATOM 726 N N . THR A 1 92 ? 12.703 -4.416 -4.356 1.00 72.44 92 THR A N 1
ATOM 727 C CA . THR A 1 92 ? 13.956 -5.017 -4.808 1.00 72.44 92 THR A CA 1
ATOM 728 C C . THR A 1 92 ? 14.877 -3.931 -5.352 1.00 72.44 92 THR A C 1
ATOM 730 O O . THR A 1 92 ? 14.418 -3.007 -6.027 1.00 72.44 92 THR A O 1
ATOM 733 N N . ARG A 1 93 ? 16.185 -4.076 -5.098 1.00 60.38 93 ARG A N 1
ATOM 734 C CA . ARG A 1 93 ? 17.216 -3.068 -5.397 1.00 60.38 93 ARG A CA 1
ATOM 735 C C . ARG A 1 93 ? 17.180 -2.527 -6.826 1.00 60.38 93 ARG A C 1
ATOM 737 O O . ARG A 1 93 ? 17.607 -1.407 -7.034 1.00 60.38 93 ARG A O 1
ATOM 744 N N . ASP A 1 94 ? 16.645 -3.237 -7.809 1.00 63.94 94 ASP A N 1
ATOM 745 C CA . ASP A 1 94 ? 16.601 -2.737 -9.190 1.00 63.94 94 ASP A CA 1
ATOM 746 C C . ASP A 1 94 ? 15.723 -1.476 -9.375 1.00 63.94 94 ASP A C 1
ATOM 748 O O . ASP A 1 94 ? 15.789 -0.824 -10.420 1.00 63.94 94 ASP A O 1
ATOM 752 N N . VAL A 1 95 ? 14.950 -1.082 -8.351 1.00 62.50 95 VAL A N 1
ATOM 753 C CA . VAL A 1 95 ? 14.162 0.161 -8.303 1.00 62.50 95 VAL A CA 1
ATOM 754 C C . VAL A 1 95 ? 14.565 1.017 -7.086 1.00 62.50 95 VAL A C 1
ATOM 756 O O . VAL A 1 95 ? 13.769 1.251 -6.180 1.00 62.50 95 VAL A O 1
ATOM 759 N N . HIS A 1 96 ? 15.813 1.511 -7.063 1.00 60.56 96 HIS A N 1
ATOM 760 C CA . HIS A 1 96 ? 16.379 2.339 -5.971 1.00 60.56 96 HIS A CA 1
ATOM 761 C C . HIS A 1 96 ? 15.515 3.546 -5.554 1.00 60.56 96 HIS A C 1
ATOM 763 O O . HIS A 1 96 ? 15.594 3.998 -4.417 1.00 60.56 96 HIS A O 1
ATOM 769 N N . SER A 1 97 ? 14.675 4.086 -6.443 1.00 62.50 97 SER A N 1
ATOM 770 C CA . SER A 1 97 ? 13.810 5.232 -6.127 1.00 62.50 97 SER A CA 1
ATOM 771 C C . SER A 1 97 ? 12.632 4.901 -5.199 1.00 62.50 97 SER A C 1
ATOM 773 O O . SER A 1 97 ? 11.901 5.812 -4.822 1.00 62.50 97 SER A O 1
ATOM 775 N N . MET A 1 98 ? 12.415 3.623 -4.866 1.00 62.38 98 MET A N 1
ATOM 776 C CA . MET A 1 98 ? 11.300 3.142 -4.037 1.00 62.38 98 MET A CA 1
ATOM 777 C C . MET A 1 98 ? 11.761 2.534 -2.703 1.00 62.38 98 MET A C 1
ATOM 779 O O . MET A 1 98 ? 10.986 1.841 -2.039 1.00 62.38 98 MET A O 1
ATOM 783 N N . ASP A 1 99 ? 13.017 2.758 -2.307 1.00 67.19 99 ASP A N 1
ATOM 784 C CA . ASP A 1 99 ? 13.536 2.223 -1.051 1.00 67.19 99 ASP A CA 1
ATOM 785 C C . ASP A 1 99 ? 12.803 2.833 0.158 1.00 67.19 99 ASP A C 1
ATOM 787 O O . ASP A 1 99 ? 12.755 4.048 0.334 1.00 67.19 99 ASP A O 1
ATOM 791 N N . ARG A 1 100 ? 12.212 1.944 0.972 1.00 70.88 100 ARG A N 1
ATOM 792 C CA . ARG A 1 100 ? 11.570 2.182 2.281 1.00 70.88 100 ARG A CA 1
ATOM 793 C C . ARG A 1 100 ? 10.772 3.480 2.391 1.00 70.88 100 ARG A C 1
ATOM 795 O O . ARG A 1 100 ? 11.070 4.346 3.205 1.00 70.88 100 ARG A O 1
ATOM 802 N N . GLN A 1 101 ? 9.693 3.562 1.628 1.00 84.69 101 GLN A N 1
ATOM 803 C CA . GLN A 1 101 ? 8.736 4.657 1.751 1.00 84.69 101 GLN A CA 1
ATOM 804 C C . GLN A 1 101 ? 7.568 4.258 2.656 1.00 84.69 101 GLN A C 1
ATOM 806 O O . GLN A 1 101 ? 7.069 3.132 2.579 1.00 84.69 101 GLN A O 1
ATOM 811 N N . CYS A 1 102 ? 7.133 5.190 3.508 1.00 90.50 102 CYS A N 1
ATOM 812 C CA . CYS A 1 102 ? 5.973 5.039 4.380 1.00 90.50 102 CYS A CA 1
ATOM 813 C C . CYS A 1 102 ? 4.845 5.982 3.947 1.00 90.50 102 CYS A C 1
ATOM 815 O O . CYS A 1 102 ? 5.052 7.169 3.692 1.00 90.50 102 CYS A O 1
ATOM 817 N N . PHE A 1 103 ? 3.627 5.455 3.909 1.00 91.56 103 PHE A N 1
ATOM 818 C CA . PHE A 1 103 ? 2.449 6.137 3.400 1.00 91.56 103 PHE A CA 1
ATOM 819 C C . PHE A 1 103 ? 1.325 6.123 4.423 1.00 91.56 103 PHE A C 1
ATOM 821 O O . PHE A 1 103 ? 1.056 5.117 5.088 1.00 91.56 103 PHE A O 1
ATOM 828 N N . ARG A 1 104 ? 0.600 7.238 4.487 1.00 94.12 104 ARG A N 1
ATOM 829 C CA . ARG A 1 104 ? -0.747 7.251 5.046 1.00 94.12 104 ARG A CA 1
A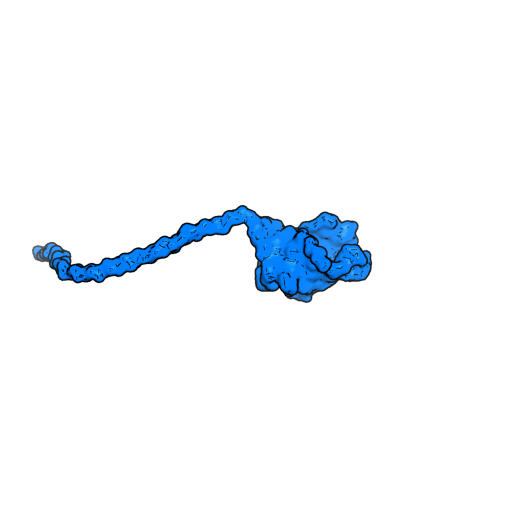TOM 830 C C . ARG A 1 104 ? -1.692 6.653 4.015 1.00 94.12 104 ARG A C 1
ATOM 832 O O . ARG A 1 104 ? -1.676 7.058 2.854 1.00 94.12 104 ARG A O 1
ATOM 839 N N . VAL A 1 105 ? -2.523 5.719 4.462 1.00 93.69 105 VAL A N 1
ATOM 840 C CA . VAL A 1 105 ? -3.485 5.033 3.600 1.00 93.69 105 VAL A CA 1
ATOM 841 C C . VAL A 1 105 ? -4.878 5.573 3.860 1.00 93.69 105 VAL A C 1
ATOM 843 O O . VAL A 1 105 ? -5.352 5.608 5.000 1.00 93.69 105 VAL A O 1
ATOM 846 N N . THR A 1 106 ? -5.533 5.979 2.783 1.00 93.12 106 THR A N 1
ATOM 847 C CA . THR A 1 106 ? -6.896 6.487 2.801 1.00 93.12 106 THR A CA 1
ATOM 848 C C . THR A 1 106 ? -7.732 5.710 1.802 1.00 93.12 106 THR A C 1
ATOM 850 O O . THR A 1 106 ? -7.322 5.542 0.662 1.00 93.12 106 THR A O 1
ATOM 853 N N . GLN A 1 107 ? -8.900 5.237 2.216 1.00 90.62 107 GLN A N 1
ATOM 854 C CA . GLN A 1 107 ? -9.882 4.636 1.325 1.00 90.62 107 GLN A CA 1
ATOM 855 C C . GLN A 1 107 ? -10.957 5.671 1.002 1.00 90.62 107 GLN A C 1
ATOM 857 O O . GLN A 1 107 ? -11.626 6.158 1.915 1.00 90.62 107 GLN A O 1
ATOM 862 N N . HIS A 1 108 ? -11.126 5.986 -0.279 1.00 89.31 108 HIS A N 1
ATOM 863 C CA . HIS A 1 108 ? -12.246 6.772 -0.779 1.00 89.31 108 HIS A CA 1
ATOM 864 C C . HIS A 1 108 ? -13.154 5.858 -1.601 1.00 89.31 108 HIS A C 1
ATOM 866 O O . HIS A 1 108 ? -12.778 5.397 -2.674 1.00 89.31 108 HIS A O 1
ATOM 872 N N . GLU A 1 109 ? -14.330 5.531 -1.066 1.00 85.56 109 GLU A N 1
ATOM 873 C CA . GLU A 1 109 ? -15.214 4.489 -1.610 1.00 85.56 109 GLU A CA 1
ATOM 874 C C . GLU A 1 109 ? -14.502 3.130 -1.791 1.00 85.56 109 GLU A C 1
ATOM 876 O O . GLU A 1 109 ? -14.337 2.383 -0.826 1.00 85.56 109 GLU A O 1
ATOM 881 N N . ARG A 1 110 ? -14.086 2.796 -3.019 1.00 83.19 110 ARG A N 1
ATOM 882 C CA . ARG A 1 110 ? -13.326 1.580 -3.364 1.00 83.19 110 ARG A CA 1
ATOM 883 C C . ARG A 1 110 ? -11.895 1.871 -3.807 1.00 83.19 110 ARG A C 1
ATOM 885 O O . ARG A 1 110 ? -11.144 0.936 -4.059 1.00 83.19 110 ARG A O 1
ATOM 892 N N . GLU A 1 111 ? -11.522 3.139 -3.897 1.00 88.25 111 GLU A N 1
ATOM 893 C CA . GLU A 1 111 ? -10.185 3.562 -4.275 1.00 88.25 111 GLU A CA 1
ATOM 894 C C . GLU A 1 111 ? -9.298 3.679 -3.034 1.00 88.25 111 GLU A C 1
ATOM 896 O O . GLU A 1 111 ? -9.712 4.196 -1.992 1.00 88.25 111 GLU A O 1
ATOM 901 N N . ILE A 1 112 ? -8.066 3.185 -3.141 1.00 91.19 112 ILE A N 1
ATOM 902 C CA . ILE A 1 112 ? -7.053 3.322 -2.099 1.00 91.19 112 ILE A CA 1
ATOM 903 C C . ILE A 1 112 ? -6.052 4.381 -2.541 1.00 91.19 112 ILE A C 1
ATOM 905 O O . ILE A 1 112 ? -5.351 4.222 -3.535 1.00 91.19 112 ILE A O 1
ATOM 909 N N . MET A 1 113 ? -5.958 5.441 -1.752 1.00 90.00 113 MET A N 1
ATOM 910 C CA . MET A 1 113 ? -5.024 6.535 -1.947 1.00 90.00 113 MET A CA 1
ATOM 911 C C . MET A 1 113 ? -3.856 6.402 -0.972 1.00 90.00 113 MET A C 1
ATOM 913 O O . MET A 1 113 ? -4.045 6.226 0.238 1.00 90.00 113 MET A O 1
ATOM 917 N N . LEU A 1 114 ? -2.643 6.526 -1.505 1.00 90.25 114 LE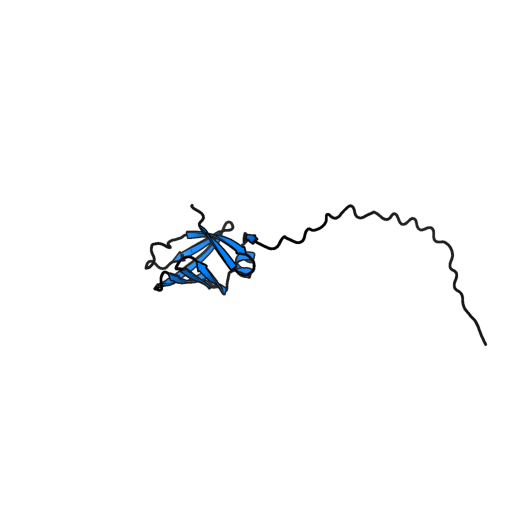U A N 1
ATOM 918 C CA . LEU A 1 114 ? -1.403 6.552 -0.738 1.00 90.25 114 LEU A CA 1
ATOM 919 C C . LEU A 1 114 ? -0.864 7.981 -0.699 1.00 90.25 114 LEU A C 1
ATOM 921 O O . LEU A 1 114 ? -0.653 8.604 -1.736 1.00 90.25 114 LEU A O 1
ATOM 925 N N . THR A 1 115 ? -0.619 8.501 0.499 1.00 90.00 115 THR A N 1
ATOM 926 C CA . THR A 1 115 ? 0.025 9.806 0.691 1.00 90.00 115 THR A CA 1
ATOM 927 C C . THR A 1 115 ? 1.381 9.594 1.336 1.00 90.00 115 THR A C 1
ATOM 929 O O . THR A 1 115 ? 1.449 9.065 2.447 1.00 90.00 115 THR A O 1
ATOM 932 N N . LEU A 1 116 ? 2.452 9.986 0.640 1.00 88.19 116 LEU A N 1
ATOM 933 C CA . LEU A 1 116 ? 3.814 9.880 1.156 1.00 88.19 116 LEU A CA 1
ATOM 934 C C . LEU A 1 116 ? 3.943 10.707 2.438 1.00 88.19 116 LEU A C 1
ATOM 936 O O . LEU A 1 116 ? 3.567 11.879 2.468 1.00 88.19 116 LEU A O 1
ATOM 940 N N . MET A 1 117 ? 4.473 10.087 3.487 1.00 84.25 117 MET A N 1
ATOM 941 C CA . MET A 1 117 ? 4.809 10.766 4.730 1.00 84.25 117 MET A CA 1
ATOM 942 C C . MET A 1 117 ? 6.329 10.959 4.756 1.00 84.25 117 MET A C 1
ATOM 944 O O . MET A 1 117 ? 7.039 9.952 4.753 1.00 84.25 117 MET A O 1
ATOM 948 N N . PRO A 1 118 ? 6.846 12.202 4.742 1.00 73.00 118 PRO A N 1
ATOM 949 C CA . PRO A 1 118 ? 8.272 12.426 4.955 1.00 73.00 118 PRO A CA 1
ATOM 950 C C . PRO A 1 118 ? 8.647 11.951 6.368 1.00 73.00 118 PRO A C 1
ATOM 952 O O . PRO A 1 118 ? 7.892 12.200 7.313 1.00 73.00 118 PRO A O 1
ATOM 955 N N . GLU A 1 119 ? 9.758 11.218 6.479 1.00 59.12 119 GLU A N 1
ATOM 956 C CA . GLU A 1 119 ? 10.349 10.814 7.766 1.00 59.12 119 GLU A CA 1
ATOM 957 C C . GLU A 1 119 ? 10.906 12.010 8.549 1.00 59.12 119 GLU A C 1
ATOM 959 O O . GLU A 1 119 ? 11.402 12.968 7.909 1.00 59.12 119 GLU A O 1
#

Sequence (119 aa):
MWRVLVFVMLLGCGSYEITQPETSSAVMPEMHGNRTIRTEEQFRRYVVGQTLMSDGVEMTIGADYSVNGRYRGKPFSGSWEFRKGLFCHSATRDVHSMDRQCFRVTQHEREIMLTLMPE

pLDDT: mean 77.65, std 18.3, range [36.12, 96.19]

Organism: NCBI:txid2599296

Foldseek 3Di:
DDDDDDDDDDDDPDPPPPPDPPPPDPPPPPPAWKDWQQDPVSCCVQQAQDWADDDQWTWHHHPVQKIWTGRVNHTWIWGWDQPRSWIWIATDVVCVVRGTWIWTWMDRPNHIDTDTDDD